Protein AF-A0A9D1IZE5-F1 (afdb_monomer)

Solvent-accessible surface area (backbone atoms only — not comparable to full-atom values): 6873 Å² total; per-residue (Å²): 142,52,72,67,60,55,51,49,51,51,41,72,73,30,70,69,53,45,48,52,52,48,52,50,47,33,65,72,68,54,79,65,95,70,92,73,80,92,66,92,69,81,49,68,67,57,52,51,49,51,50,51,50,35,74,72,73,57,51,73,58,62,57,45,53,52,56,56,67,44,43,88,81,43,56,69,77,54,38,55,53,48,56,51,50,53,51,50,52,50,51,53,52,50,50,52,51,49,30,59,74,70,66,63,71,74,74,96,80,83,89,134

Organism: NCBI:txid2840923

Secondary structure (DSSP, 8-state):
--HHHHHHHHHHH-HHHHHHHHHHHHHHHTS------------HHHHHHHHHHHHHHTHHHHHHHHHHHHGGGS-HHHHHHHHHHHHHHHHHHHHHHHHHHTT---------

Sequence (112 aa):
MDDFGDKLNAILNDPAALSRIGELAKSVMGGEAERGEPEPELDPGLISRVMGLLKRNGVKSEERALLEAMKPFLSERRREKMDKAMKLARLAGLAGIAAAEFGLGEKEEGDV

Radius of gyration: 22.32 Å; Cα contacts (8 Å, |Δi|>4): 14; chains: 1; bounding box: 46×50×57 Å

Structure (mmCIF, N/CA/C/O backbone):
data_AF-A0A9D1IZE5-F1
#
_entry.id   AF-A0A9D1IZE5-F1
#
loop_
_atom_site.group_PDB
_atom_site.id
_atom_site.type_symbol
_atom_site.label_atom_id
_atom_site.label_alt_id
_atom_site.label_comp_id
_atom_site.label_asym_id
_atom_site.label_entity_id
_atom_site.label_seq_id
_atom_site.pdbx_PDB_ins_code
_atom_site.Cartn_x
_atom_site.Cartn_y
_atom_site.Cartn_z
_atom_site.occupancy
_atom_site.B_iso_or_equiv
_atom_site.auth_seq_id
_atom_site.auth_comp_id
_atom_site.auth_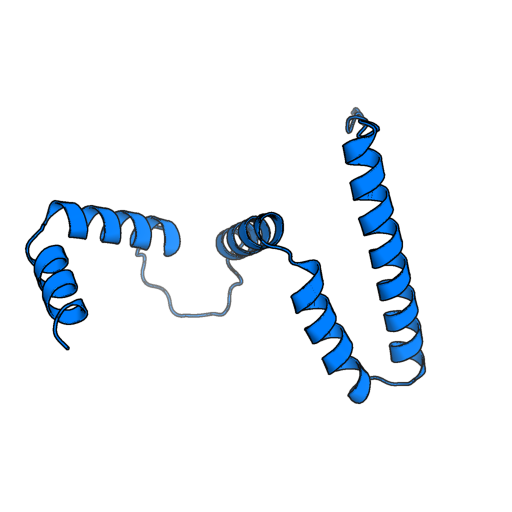asym_id
_atom_site.auth_atom_id
_atom_site.pdbx_PDB_model_num
ATOM 1 N N . MET A 1 1 ? -13.034 -12.379 -36.303 1.00 57.94 1 MET A N 1
ATOM 2 C CA . MET A 1 1 ? -12.473 -12.266 -34.936 1.00 57.94 1 MET A CA 1
ATOM 3 C C . MET A 1 1 ? -11.290 -13.216 -34.945 1.00 57.94 1 MET A C 1
ATOM 5 O O . MET A 1 1 ? -11.431 -14.345 -34.507 1.00 57.94 1 MET A O 1
ATOM 9 N N . ASP A 1 2 ? -10.174 -12.788 -35.538 1.00 70.94 2 ASP A N 1
ATOM 10 C CA . ASP A 1 2 ? -9.063 -13.685 -35.920 1.00 70.94 2 ASP A CA 1
ATOM 11 C C . ASP A 1 2 ? -7.691 -13.105 -35.529 1.00 70.94 2 ASP A C 1
ATOM 13 O O . ASP A 1 2 ? -6.722 -13.838 -35.361 1.00 70.94 2 ASP A O 1
ATOM 17 N N . ASP A 1 3 ? -7.640 -11.807 -35.209 1.00 81.69 3 ASP A N 1
ATOM 18 C CA . ASP A 1 3 ? -6.410 -11.073 -34.892 1.00 81.69 3 ASP A CA 1
ATOM 19 C C . ASP A 1 3 ? -5.590 -11.673 -33.743 1.00 81.69 3 ASP A C 1
ATOM 21 O O . ASP A 1 3 ? -4.371 -11.519 -33.696 1.00 81.69 3 ASP A O 1
ATOM 25 N N . PHE A 1 4 ? -6.242 -12.317 -32.772 1.00 85.69 4 PHE A N 1
ATOM 26 C CA . PHE A 1 4 ? -5.537 -12.961 -31.664 1.00 85.69 4 PHE A CA 1
ATOM 27 C C . PHE A 1 4 ? -4.894 -14.285 -32.091 1.00 85.69 4 PHE A C 1
ATOM 29 O O . PHE A 1 4 ? -3.744 -14.541 -31.736 1.00 85.69 4 PHE A O 1
ATOM 36 N N . GLY A 1 5 ? -5.606 -15.094 -32.8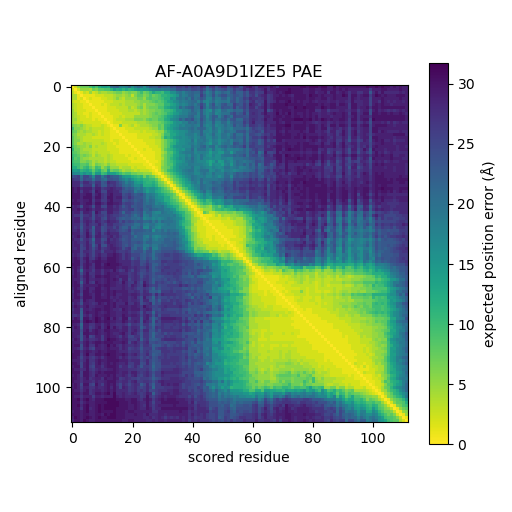82 1.00 84.25 5 GLY A N 1
ATOM 37 C CA . GLY A 1 5 ? -5.095 -16.354 -33.423 1.00 84.25 5 GLY A CA 1
ATOM 38 C C . GLY A 1 5 ? -3.946 -16.123 -34.400 1.00 84.25 5 GLY A C 1
ATOM 39 O O . GLY A 1 5 ? -2.916 -16.785 -34.297 1.00 84.25 5 GLY A O 1
ATOM 40 N N . ASP A 1 6 ? -4.070 -15.111 -35.259 1.00 90.94 6 ASP A N 1
ATOM 41 C CA . ASP A 1 6 ? -3.035 -14.734 -36.224 1.00 90.94 6 ASP A CA 1
ATOM 42 C C . ASP A 1 6 ? -1.753 -14.254 -35.537 1.00 90.94 6 ASP A C 1
ATOM 44 O O . ASP A 1 6 ? -0.649 -14.632 -35.930 1.00 90.94 6 ASP A O 1
ATOM 48 N N . LYS A 1 7 ? -1.876 -13.479 -34.452 1.00 82.81 7 LYS A N 1
ATOM 49 C CA . LYS A 1 7 ? -0.726 -13.049 -33.641 1.00 82.81 7 LYS A CA 1
ATOM 50 C C . LYS A 1 7 ? -0.079 -14.205 -32.892 1.00 82.81 7 LYS A C 1
ATOM 52 O O . LYS A 1 7 ? 1.146 -14.253 -32.810 1.00 82.81 7 LYS A O 1
ATOM 57 N N . LEU A 1 8 ? -0.870 -15.140 -32.366 1.00 87.38 8 LEU A N 1
ATOM 58 C CA . LEU A 1 8 ? -0.329 -16.344 -31.737 1.00 87.38 8 LEU A CA 1
ATOM 59 C C . LEU A 1 8 ? 0.432 -17.189 -32.756 1.00 87.38 8 LEU A C 1
ATOM 61 O O . LEU A 1 8 ? 1.551 -17.611 -32.487 1.00 87.38 8 LEU A O 1
ATOM 65 N N . ASN A 1 9 ? -0.142 -17.378 -33.941 1.00 87.81 9 ASN A N 1
ATOM 66 C CA . ASN A 1 9 ? 0.497 -18.107 -35.025 1.00 87.81 9 ASN A CA 1
ATOM 67 C C . ASN A 1 9 ? 1.782 -17.401 -35.492 1.00 87.81 9 ASN A C 1
ATOM 69 O O . ASN A 1 9 ? 2.792 -18.055 -35.719 1.00 87.81 9 ASN A O 1
ATOM 73 N N . ALA A 1 10 ? 1.795 -16.068 -35.569 1.00 89.56 10 ALA A N 1
ATOM 74 C CA . ALA A 1 10 ? 2.998 -15.300 -35.893 1.00 89.56 10 ALA A CA 1
ATOM 75 C C . ALA A 1 10 ? 4.109 -15.476 -34.842 1.00 89.56 10 ALA A C 1
ATOM 77 O O . ALA A 1 10 ? 5.263 -15.673 -35.206 1.00 89.56 10 ALA A O 1
ATOM 78 N N . ILE A 1 11 ? 3.761 -15.467 -33.550 1.00 85.75 11 ILE A N 1
ATOM 79 C CA . ILE A 1 11 ? 4.713 -15.707 -32.454 1.00 85.75 11 ILE A CA 1
ATOM 80 C C . ILE A 1 11 ? 5.219 -17.157 -32.469 1.00 85.75 11 ILE A C 1
ATOM 82 O O . ILE A 1 11 ? 6.395 -17.390 -32.217 1.00 85.75 11 ILE A O 1
ATOM 86 N N . LEU A 1 12 ? 4.357 -18.127 -32.786 1.00 86.88 12 LEU A N 1
ATOM 87 C CA . LEU A 1 12 ? 4.726 -19.544 -32.885 1.00 86.88 12 LEU A CA 1
ATOM 88 C C . LEU A 1 12 ? 5.606 -19.850 -34.107 1.00 86.88 12 LEU A C 1
ATOM 90 O O . LEU A 1 12 ? 6.438 -20.749 -34.038 1.00 86.88 12 LEU A O 1
ATOM 94 N N . ASN A 1 13 ? 5.447 -19.107 -35.204 1.00 91.50 13 ASN A N 1
ATOM 95 C CA . ASN A 1 13 ? 6.285 -19.237 -36.400 1.00 91.50 13 ASN A CA 1
ATOM 96 C C . ASN A 1 13 ? 7.599 -18.441 -36.315 1.00 91.50 13 ASN A C 1
ATOM 98 O O . ASN A 1 13 ? 8.455 -18.607 -37.183 1.00 91.50 13 ASN A O 1
ATOM 102 N N . ASP A 1 14 ? 7.780 -17.596 -35.293 1.00 92.81 14 ASP A N 1
ATOM 103 C CA . ASP A 1 14 ? 9.011 -16.837 -35.072 1.00 92.81 14 ASP A CA 1
ATOM 104 C C . ASP A 1 14 ? 9.866 -17.463 -33.945 1.00 92.81 14 ASP A C 1
ATOM 106 O O . ASP A 1 14 ? 9.597 -17.263 -32.752 1.00 92.81 14 ASP A O 1
ATOM 110 N N . PRO A 1 15 ? 10.954 -18.181 -34.282 1.00 83.62 15 PRO A N 1
ATOM 111 C CA . PRO A 1 15 ? 11.835 -18.792 -33.288 1.00 83.62 15 PRO A CA 1
ATOM 112 C C . PRO A 1 15 ? 12.561 -17.764 -32.399 1.00 83.62 15 PRO A C 1
ATOM 114 O O . PRO A 1 15 ? 12.925 -18.079 -31.259 1.00 83.62 15 PRO A O 1
ATOM 117 N N . ALA A 1 16 ? 12.742 -16.522 -32.863 1.00 89.81 16 ALA A N 1
ATOM 118 C CA . ALA A 1 16 ? 13.314 -15.452 -32.051 1.00 89.81 16 ALA A CA 1
ATOM 119 C C . ALA A 1 16 ? 12.301 -14.921 -31.023 1.00 89.81 16 ALA A C 1
ATOM 121 O O . ALA A 1 16 ? 12.686 -14.595 -29.897 1.00 89.81 16 ALA A O 1
ATOM 122 N N . ALA A 1 17 ? 11.011 -14.867 -31.368 1.00 87.44 17 ALA A N 1
ATOM 123 C CA . ALA A 1 17 ? 9.948 -14.500 -30.432 1.00 87.44 17 ALA A CA 1
ATOM 124 C C . ALA A 1 17 ? 9.783 -15.557 -29.329 1.00 87.44 17 ALA A C 1
ATOM 126 O O . ALA A 1 17 ? 9.710 -15.210 -28.147 1.00 87.44 17 ALA A O 1
ATOM 127 N N . LEU A 1 18 ? 9.820 -16.842 -29.694 1.00 89.81 18 LEU A N 1
ATOM 128 C CA . LEU A 1 18 ? 9.784 -17.950 -28.735 1.00 89.81 18 LEU A CA 1
ATOM 129 C C . LEU A 1 18 ? 10.964 -17.919 -27.760 1.00 89.81 18 LEU A C 1
ATOM 131 O O . LEU A 1 18 ? 10.766 -18.099 -26.560 1.00 89.81 18 LEU A O 1
ATOM 135 N N . SER A 1 19 ? 12.173 -17.625 -28.245 1.00 86.50 19 SER A N 1
ATOM 136 C CA . SER A 1 19 ? 13.369 -17.512 -27.396 1.00 86.50 19 SER A CA 1
ATOM 137 C C . SER A 1 19 ? 13.221 -16.418 -26.339 1.00 86.50 19 SER A C 1
ATOM 139 O O . SER A 1 19 ? 13.501 -16.653 -25.168 1.00 86.50 19 SER A O 1
ATO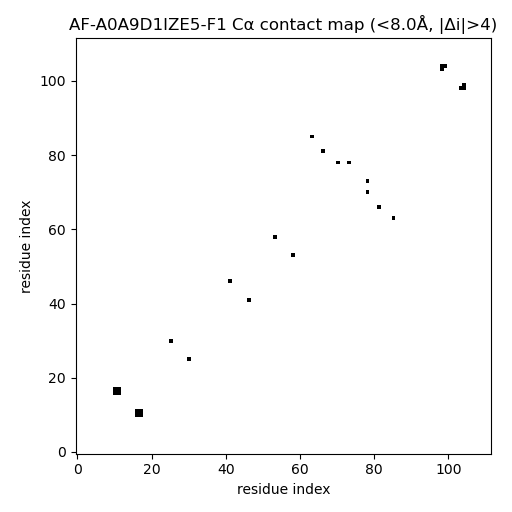M 141 N N . ARG A 1 20 ? 12.683 -15.252 -26.713 1.00 87.94 20 ARG A N 1
ATOM 142 C CA . ARG A 1 20 ? 12.430 -14.143 -25.777 1.00 87.94 20 ARG A CA 1
ATOM 143 C C . ARG A 1 20 ? 11.381 -14.501 -24.731 1.00 87.94 20 ARG A C 1
ATOM 145 O O . ARG A 1 20 ? 11.537 -14.152 -23.566 1.00 87.94 20 ARG A O 1
ATOM 152 N N . ILE A 1 21 ? 10.319 -15.207 -25.129 1.00 86.25 21 ILE A N 1
ATOM 153 C CA . ILE A 1 21 ? 9.308 -15.714 -24.190 1.00 86.25 21 ILE A CA 1
ATOM 154 C C . ILE A 1 21 ? 9.940 -16.739 -23.248 1.00 86.25 21 ILE A C 1
ATOM 156 O O . ILE A 1 21 ? 9.681 -16.688 -22.052 1.00 86.25 21 ILE A O 1
ATOM 160 N N . GLY A 1 22 ? 10.805 -17.618 -23.755 1.00 86.12 22 GLY A N 1
ATOM 161 C CA . GLY A 1 22 ? 11.551 -18.590 -22.959 1.00 86.12 22 GLY A CA 1
ATOM 162 C C . GLY A 1 22 ? 12.523 -17.941 -21.974 1.00 86.12 22 GLY A C 1
ATOM 163 O O . GLY A 1 22 ? 12.576 -18.349 -20.821 1.00 86.12 22 GLY A O 1
ATOM 164 N N . GLU A 1 23 ? 13.246 -16.898 -22.378 1.00 85.12 23 GLU A N 1
ATOM 165 C CA . GLU A 1 23 ? 14.135 -16.120 -21.507 1.00 85.12 23 GLU A CA 1
ATOM 166 C C . GLU A 1 23 ? 13.357 -15.355 -20.440 1.00 85.12 23 GLU A C 1
ATOM 168 O O . GLU A 1 23 ? 13.739 -15.358 -19.272 1.00 85.12 23 GLU A O 1
ATOM 173 N N . LEU A 1 24 ? 12.227 -14.751 -20.811 1.00 86.44 24 LEU A N 1
ATOM 174 C CA . LEU A 1 24 ? 11.329 -14.102 -19.863 1.00 86.44 24 LEU A CA 1
ATOM 175 C C . LEU A 1 24 ? 10.744 -15.121 -18.888 1.00 86.44 24 LEU A C 1
ATOM 177 O O . LEU A 1 24 ? 10.811 -14.895 -17.682 1.00 86.44 24 LEU A O 1
ATOM 181 N N . ALA A 1 25 ? 10.249 -16.254 -19.383 1.00 84.88 25 ALA A N 1
ATOM 182 C CA . ALA A 1 25 ? 9.729 -17.343 -18.569 1.00 84.88 25 ALA A CA 1
ATOM 183 C C . ALA A 1 25 ? 10.813 -17.904 -17.647 1.00 84.88 25 ALA A C 1
ATOM 185 O O . ALA A 1 25 ? 10.558 -18.053 -16.465 1.00 84.88 25 ALA A O 1
ATOM 186 N N . LYS A 1 26 ? 12.042 -18.112 -18.125 1.00 81.62 26 LYS A N 1
ATOM 187 C CA . LYS A 1 26 ? 13.188 -18.543 -17.312 1.00 81.62 26 LYS A CA 1
ATOM 188 C C . LYS A 1 26 ? 13.597 -17.485 -16.288 1.00 81.62 26 LYS A C 1
ATOM 190 O O . LYS A 1 26 ? 13.953 -17.823 -15.165 1.00 81.62 26 LYS A O 1
ATOM 195 N N . SER A 1 27 ? 13.513 -16.202 -16.638 1.00 80.00 27 SER A N 1
ATOM 196 C CA . SER A 1 27 ? 13.783 -15.111 -15.701 1.00 80.00 27 SER A CA 1
ATOM 197 C C . SER A 1 27 ? 12.714 -15.025 -14.616 1.00 80.00 27 SER A C 1
ATOM 199 O O . SER A 1 27 ? 13.034 -14.668 -13.490 1.00 80.00 27 SER A O 1
ATOM 201 N N . VAL A 1 28 ? 11.450 -15.314 -14.946 1.00 79.44 28 VAL A N 1
ATOM 202 C CA . VAL A 1 28 ? 10.294 -15.283 -14.035 1.00 79.44 28 VAL A CA 1
ATOM 203 C C . VAL A 1 28 ? 10.246 -16.529 -13.167 1.00 79.44 28 VAL A C 1
ATOM 205 O O . VAL A 1 28 ? 10.007 -16.420 -11.973 1.00 79.44 28 VAL A O 1
ATOM 208 N N . MET A 1 29 ? 10.506 -17.683 -13.767 1.00 76.88 29 MET A N 1
ATOM 209 C CA . MET A 1 29 ? 10.468 -18.991 -13.130 1.00 76.88 29 MET A CA 1
ATOM 210 C C . MET A 1 29 ? 11.734 -19.284 -12.320 1.00 76.88 29 MET A C 1
ATOM 212 O O . MET A 1 29 ? 11.782 -20.319 -11.679 1.00 76.88 29 MET A O 1
ATOM 216 N N . GLY A 1 30 ? 12.731 -18.388 -12.325 1.00 66.56 30 GLY A N 1
ATOM 217 C CA . GLY A 1 30 ? 13.988 -18.599 -11.612 1.00 66.56 30 GLY A CA 1
ATOM 218 C C . GLY A 1 30 ? 14.733 -19.771 -12.236 1.00 66.56 30 GLY A C 1
ATOM 219 O O . GLY A 1 30 ? 14.557 -20.914 -11.846 1.00 66.56 30 GLY A O 1
ATOM 220 N N . GLY A 1 31 ? 15.499 -19.502 -13.290 1.00 65.75 31 GLY A N 1
ATOM 221 C CA . GLY A 1 31 ? 16.163 -20.543 -14.060 1.00 65.75 31 GLY A CA 1
ATOM 222 C C . GLY A 1 31 ? 17.139 -21.395 -13.251 1.00 65.75 31 GLY A C 1
ATOM 223 O O . GLY A 1 31 ? 18.323 -21.104 -13.286 1.00 65.75 31 GLY A O 1
ATOM 224 N N . GLU A 1 32 ? 16.641 -22.485 -12.674 1.00 44.81 32 GLU A N 1
ATOM 225 C CA . GLU A 1 32 ? 17.292 -23.781 -12.504 1.00 44.81 32 GLU A CA 1
ATOM 226 C C . GLU A 1 32 ? 16.174 -24.819 -12.324 1.00 44.81 32 GLU A C 1
ATOM 228 O O . GLU A 1 32 ? 15.471 -24.850 -11.319 1.00 44.81 32 GLU A O 1
ATOM 233 N N . ALA A 1 33 ? 15.933 -25.628 -13.355 1.00 50.16 33 ALA A N 1
ATOM 234 C CA . ALA A 1 33 ? 15.042 -26.771 -13.240 1.00 50.16 33 ALA A CA 1
ATOM 235 C C . ALA A 1 33 ? 15.820 -27.911 -12.575 1.00 50.16 33 ALA A C 1
ATOM 237 O O . ALA A 1 33 ? 16.289 -28.816 -13.262 1.00 50.16 33 ALA A O 1
ATOM 238 N N . GLU A 1 34 ? 15.945 -27.873 -11.251 1.00 45.31 34 GLU A N 1
ATOM 239 C CA . GLU A 1 34 ? 16.123 -29.092 -10.468 1.00 45.31 34 GLU A CA 1
ATOM 240 C C . GLU A 1 34 ? 14.783 -29.473 -9.837 1.00 45.31 34 GLU A C 1
ATOM 242 O O . GLU A 1 34 ? 14.057 -28.660 -9.269 1.00 45.31 34 GLU A O 1
ATOM 247 N N . ARG A 1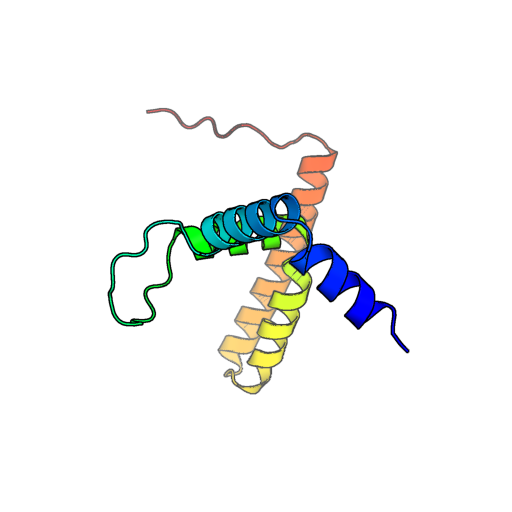 35 ? 14.410 -30.732 -10.062 1.00 60.06 35 ARG A N 1
ATOM 248 C CA . ARG A 1 35 ? 13.153 -31.349 -9.642 1.00 60.06 35 ARG A CA 1
ATOM 249 C C . ARG A 1 35 ? 13.035 -31.319 -8.117 1.00 60.06 35 ARG A C 1
ATOM 251 O O . ARG A 1 35 ? 13.855 -31.929 -7.442 1.00 60.06 35 ARG A O 1
ATOM 258 N N . GLY A 1 36 ? 11.959 -30.739 -7.601 1.00 44.19 36 GLY A N 1
ATOM 259 C CA . GLY A 1 36 ? 11.552 -30.861 -6.203 1.00 44.19 36 GLY A CA 1
ATOM 260 C C . GLY A 1 36 ? 10.118 -30.372 -6.036 1.00 44.19 36 GLY A C 1
ATOM 261 O O . GLY A 1 36 ? 9.718 -29.413 -6.683 1.00 44.19 36 GLY A O 1
ATOM 262 N N . GLU A 1 37 ? 9.326 -31.103 -5.264 1.00 43.66 37 GLU A N 1
ATOM 263 C CA . GLU A 1 37 ? 7.890 -30.913 -5.024 1.00 43.66 37 GLU A CA 1
ATOM 264 C C . GLU A 1 37 ? 7.508 -29.512 -4.498 1.00 43.66 37 GLU A C 1
ATOM 266 O O . GLU A 1 37 ? 8.346 -28.810 -3.934 1.00 43.66 37 GLU A O 1
ATOM 271 N N . PRO A 1 38 ? 6.238 -29.084 -4.658 1.00 49.00 38 PRO A N 1
ATOM 272 C CA . PRO A 1 38 ? 5.795 -27.766 -4.238 1.00 49.00 38 PRO A CA 1
ATOM 273 C C . PRO A 1 38 ? 5.509 -27.777 -2.734 1.00 49.00 38 PRO A C 1
ATOM 275 O O . PRO A 1 38 ? 4.379 -28.011 -2.305 1.00 49.00 38 PRO A O 1
ATOM 278 N N . GLU A 1 39 ? 6.517 -27.492 -1.922 1.00 49.59 39 GLU A N 1
ATOM 279 C CA . GLU A 1 39 ? 6.261 -26.882 -0.621 1.00 49.59 39 GLU A CA 1
ATOM 280 C C . GLU A 1 39 ? 6.102 -25.369 -0.824 1.00 49.59 39 GLU A C 1
ATOM 282 O O . GLU A 1 39 ? 6.765 -24.790 -1.690 1.00 49.59 39 GLU A O 1
ATOM 287 N N . PRO A 1 40 ? 5.203 -24.689 -0.089 1.00 50.66 40 PRO A N 1
ATOM 288 C CA . PRO A 1 40 ? 5.055 -23.245 -0.168 1.00 50.66 40 PRO A CA 1
ATOM 289 C C . PRO A 1 40 ? 6.218 -22.585 0.582 1.00 50.66 40 PRO A C 1
ATOM 291 O O . PRO A 1 40 ? 6.024 -21.881 1.572 1.00 50.66 40 PRO A O 1
ATOM 294 N N . GLU A 1 41 ? 7.442 -22.825 0.128 1.00 53.94 41 GLU A N 1
ATOM 295 C CA . GLU A 1 41 ? 8.566 -21.980 0.471 1.00 53.94 41 GLU A CA 1
ATOM 296 C C . GLU A 1 41 ? 8.347 -20.667 -0.272 1.00 53.94 41 GLU A C 1
ATOM 298 O O . GLU A 1 41 ? 8.363 -20.591 -1.501 1.00 53.94 41 GLU A O 1
ATOM 303 N N . LEU A 1 42 ? 8.028 -19.623 0.489 1.00 58.59 42 LEU A N 1
ATOM 304 C CA . LEU A 1 42 ? 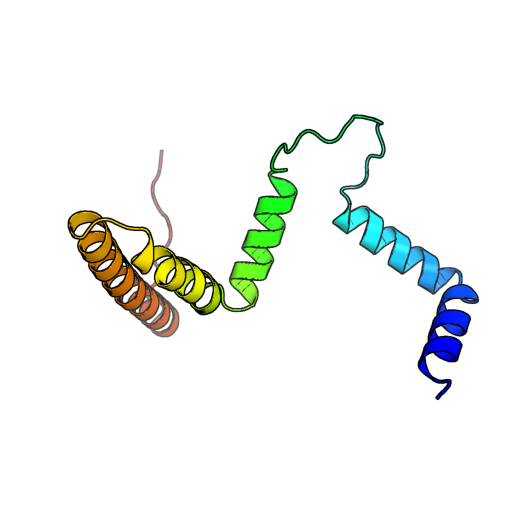7.927 -18.274 -0.040 1.00 58.59 42 LEU A CA 1
ATOM 305 C C . LEU A 1 42 ? 9.321 -17.864 -0.527 1.00 58.59 42 LEU A C 1
ATOM 307 O O . LEU A 1 42 ? 10.123 -17.356 0.255 1.00 58.59 42 LEU A O 1
ATOM 311 N N . ASP A 1 43 ? 9.599 -18.118 -1.808 1.00 75.00 43 ASP A N 1
ATOM 312 C CA . ASP A 1 43 ? 10.869 -17.802 -2.452 1.00 75.00 43 ASP A CA 1
ATOM 313 C C . ASP A 1 43 ? 11.202 -16.313 -2.217 1.00 75.00 43 ASP A C 1
ATOM 315 O O . ASP A 1 43 ? 10.452 -15.425 -2.656 1.00 75.00 43 ASP A O 1
ATOM 319 N N . PRO A 1 44 ? 12.314 -16.002 -1.526 1.00 65.94 44 PRO A N 1
ATOM 320 C CA . PRO A 1 44 ? 12.763 -14.634 -1.284 1.00 65.94 44 PRO A CA 1
ATOM 321 C C . PRO A 1 44 ? 12.900 -13.807 -2.569 1.00 65.94 44 PRO A C 1
ATOM 323 O O . PRO A 1 44 ? 12.689 -12.587 -2.552 1.00 65.94 44 PRO A O 1
ATOM 326 N N . GLY A 1 45 ? 13.216 -14.450 -3.697 1.00 79.62 45 GLY A N 1
ATOM 327 C CA . GLY A 1 45 ? 13.277 -13.818 -5.012 1.00 79.62 45 GLY A CA 1
ATOM 328 C C . GLY A 1 45 ? 11.899 -13.387 -5.510 1.00 79.62 45 GLY A C 1
ATOM 329 O O . GLY A 1 45 ? 11.728 -12.266 -6.002 1.00 79.62 45 GLY A O 1
ATOM 330 N N . LEU A 1 46 ? 10.891 -14.232 -5.303 1.00 82.69 46 LEU A N 1
ATOM 331 C CA . LEU A 1 46 ? 9.502 -13.948 -5.642 1.00 82.69 46 LEU A CA 1
ATOM 332 C C . LEU A 1 46 ? 8.938 -12.830 -4.760 1.00 82.69 46 LEU A C 1
ATOM 334 O O . LEU A 1 46 ? 8.340 -11.890 -5.284 1.00 82.69 46 LEU A O 1
ATOM 338 N N . ILE A 1 47 ? 9.236 -12.846 -3.456 1.00 79.94 47 ILE A N 1
ATOM 339 C CA . ILE A 1 47 ? 8.912 -11.744 -2.536 1.00 79.94 47 ILE A CA 1
ATOM 340 C C . ILE A 1 47 ? 9.552 -10.442 -3.019 1.00 79.94 47 ILE A C 1
ATOM 342 O O . ILE A 1 47 ? 8.871 -9.427 -3.111 1.00 79.94 47 ILE A O 1
ATOM 346 N N . SER A 1 48 ? 10.837 -10.455 -3.373 1.00 80.62 48 SER A N 1
ATOM 347 C CA . SER A 1 48 ? 11.562 -9.255 -3.812 1.00 80.62 48 SER A CA 1
ATOM 348 C C . SER A 1 48 ? 11.006 -8.683 -5.117 1.00 80.62 48 SER A C 1
ATOM 350 O O . SER A 1 48 ? 10.918 -7.466 -5.289 1.00 80.62 48 SER A O 1
ATOM 352 N N . ARG A 1 49 ? 10.572 -9.552 -6.034 1.00 80.44 49 ARG A N 1
ATOM 353 C CA . ARG A 1 49 ? 9.977 -9.162 -7.315 1.00 80.44 49 ARG A CA 1
ATOM 354 C C . ARG A 1 49 ? 8.561 -8.627 -7.151 1.00 80.44 49 ARG A C 1
ATOM 356 O O . ARG A 1 49 ? 8.244 -7.589 -7.729 1.00 80.44 49 ARG A O 1
ATOM 363 N N . VAL A 1 50 ? 7.749 -9.295 -6.328 1.00 78.38 50 VAL A N 1
ATOM 364 C CA . VAL A 1 50 ? 6.436 -8.808 -5.893 1.00 78.38 50 VAL A CA 1
ATOM 365 C C . VAL A 1 50 ? 6.630 -7.437 -5.260 1.00 78.38 50 VAL A C 1
ATOM 367 O O . VAL A 1 50 ? 6.085 -6.474 -5.778 1.00 78.38 50 VAL A O 1
ATOM 370 N N . MET A 1 51 ? 7.514 -7.299 -4.270 1.00 79.31 51 MET A N 1
ATOM 371 C CA . MET A 1 51 ? 7.801 -6.043 -3.571 1.00 79.31 51 MET A CA 1
ATOM 372 C C . MET A 1 51 ? 8.302 -4.935 -4.515 1.00 79.31 51 MET A C 1
ATOM 374 O O . MET A 1 51 ? 7.872 -3.791 -4.395 1.00 79.31 51 MET A O 1
ATOM 378 N N . GLY A 1 52 ? 9.121 -5.257 -5.521 1.00 79.94 52 GLY A N 1
ATOM 379 C CA . GLY A 1 52 ? 9.566 -4.310 -6.551 1.00 79.94 52 GLY A CA 1
ATOM 380 C C . GLY A 1 52 ? 8.453 -3.833 -7.496 1.00 79.94 52 GLY A C 1
ATOM 381 O O . GLY A 1 52 ? 8.392 -2.647 -7.827 1.00 79.94 52 GLY A O 1
ATOM 382 N N . LEU A 1 53 ? 7.544 -4.724 -7.904 1.00 73.25 53 LEU A N 1
ATOM 383 C CA . LEU A 1 53 ? 6.354 -4.371 -8.694 1.00 73.25 53 LEU A CA 1
ATOM 384 C C . LEU A 1 53 ? 5.366 -3.543 -7.871 1.00 73.25 53 LEU A C 1
ATOM 386 O O . LEU A 1 53 ? 4.840 -2.533 -8.339 1.00 73.25 53 LEU A O 1
ATOM 390 N N . LEU A 1 54 ? 5.197 -3.932 -6.613 1.00 67.19 54 LEU A N 1
ATOM 391 C CA . LEU A 1 54 ? 4.446 -3.225 -5.595 1.00 67.19 54 LEU A CA 1
ATOM 392 C C . LEU A 1 54 ? 4.965 -1.775 -5.458 1.00 67.19 54 LEU A C 1
ATOM 394 O O . LEU A 1 54 ? 4.202 -0.807 -5.577 1.00 67.19 54 LEU A O 1
ATOM 398 N N . LYS A 1 55 ? 6.281 -1.606 -5.307 1.00 68.00 55 LYS A N 1
ATOM 399 C CA . LYS A 1 55 ? 6.944 -0.297 -5.205 1.00 68.00 55 LYS A CA 1
ATOM 400 C C . LYS A 1 55 ? 6.762 0.565 -6.463 1.00 68.00 55 LYS A C 1
ATOM 402 O O . LYS A 1 55 ? 6.760 1.788 -6.351 1.00 68.00 55 LYS A O 1
ATOM 407 N N . ARG A 1 56 ? 6.580 -0.051 -7.640 1.00 63.34 56 ARG A N 1
ATOM 408 C CA . ARG A 1 56 ? 6.356 0.645 -8.921 1.00 63.34 56 ARG A CA 1
ATOM 409 C C . ARG A 1 56 ? 4.901 1.042 -9.179 1.00 63.34 56 ARG A C 1
ATOM 411 O O . ARG A 1 56 ? 4.696 2.088 -9.783 1.00 63.34 56 ARG A O 1
AT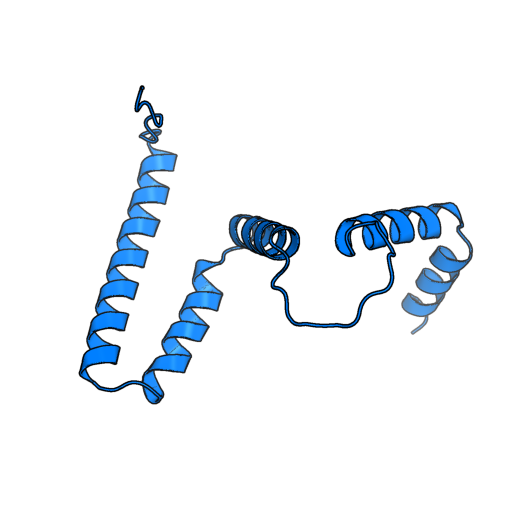OM 418 N N . ASN A 1 57 ? 3.914 0.260 -8.733 1.00 58.16 57 ASN A N 1
ATOM 419 C CA . ASN A 1 57 ? 2.531 0.401 -9.219 1.00 58.16 57 ASN A CA 1
ATOM 420 C C . ASN A 1 57 ? 1.465 0.772 -8.169 1.00 58.16 57 ASN A C 1
ATOM 422 O O . ASN A 1 57 ? 0.295 0.872 -8.526 1.00 58.16 57 ASN A O 1
ATOM 426 N N . GLY A 1 58 ? 1.814 1.057 -6.911 1.00 60.16 58 GLY A N 1
ATOM 427 C CA . GLY A 1 58 ? 0.842 1.657 -5.979 1.00 60.16 58 GLY A CA 1
ATOM 428 C C . GLY A 1 58 ? 0.186 0.688 -4.995 1.00 60.16 58 GLY A C 1
ATOM 429 O O . GLY A 1 58 ? -1.023 0.709 -4.780 1.00 60.16 58 GLY A O 1
ATOM 430 N N . VAL A 1 59 ? 1.024 -0.063 -4.289 1.00 50.91 59 VAL A N 1
ATOM 431 C CA . VAL A 1 59 ? 0.734 -0.892 -3.099 1.00 50.91 59 VAL A CA 1
ATOM 432 C C . VAL A 1 59 ? -0.330 -0.384 -2.129 1.00 50.91 59 VAL A C 1
ATOM 434 O O . VAL A 1 59 ? -1.028 -1.161 -1.488 1.00 50.91 59 VAL A O 1
ATOM 437 N N . LYS A 1 60 ? -0.467 0.929 -1.962 1.00 61.00 60 LYS A N 1
ATOM 438 C CA . LYS A 1 60 ? -1.196 1.473 -0.812 1.00 61.00 60 LYS A CA 1
ATOM 439 C C . LYS A 1 60 ? -2.715 1.324 -0.918 1.00 61.00 60 LYS A C 1
ATOM 441 O O . LYS A 1 60 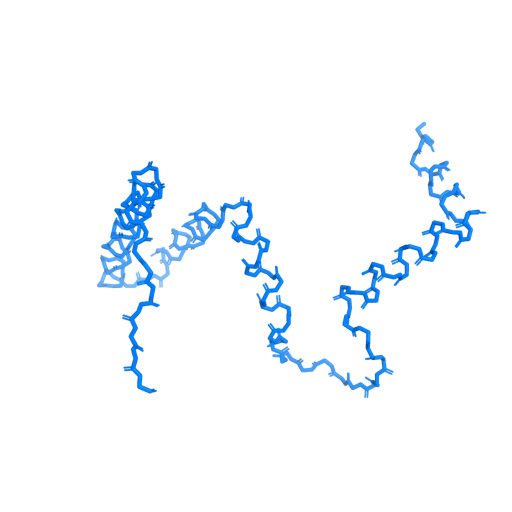? -3.392 1.478 0.100 1.00 61.00 60 LYS A O 1
ATOM 446 N N . SER A 1 61 ? -3.249 1.085 -2.115 1.00 63.31 61 SER A N 1
ATOM 447 C CA . SER A 1 61 ? -4.696 1.003 -2.347 1.00 63.31 61 SER A CA 1
ATOM 448 C C . SER A 1 61 ? -5.226 -0.412 -2.122 1.00 63.31 61 SER A C 1
ATOM 450 O O . SER A 1 61 ? -6.215 -0.589 -1.416 1.00 63.31 61 SER A O 1
ATOM 452 N N . GLU A 1 62 ? -4.533 -1.415 -2.658 1.00 70.00 62 GLU A N 1
ATOM 453 C CA . GLU A 1 62 ? -4.956 -2.818 -2.611 1.00 70.00 62 GLU A CA 1
ATOM 454 C C . GLU A 1 62 ? -4.728 -3.434 -1.223 1.00 70.00 62 GLU A C 1
ATOM 456 O O . GLU A 1 62 ? -5.625 -4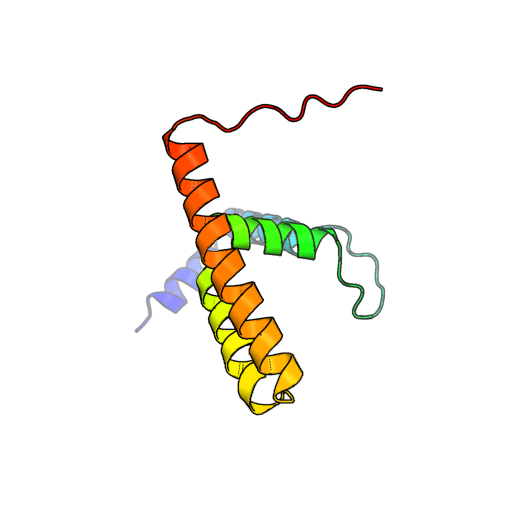.067 -0.668 1.00 70.00 62 GLU A O 1
ATOM 461 N N . GLU A 1 63 ? -3.605 -3.115 -0.570 1.00 74.62 63 GLU A N 1
ATOM 462 C CA . GLU A 1 63 ? -3.376 -3.484 0.833 1.00 74.62 63 GLU A CA 1
ATOM 463 C C . GLU A 1 63 ? -4.374 -2.809 1.778 1.00 74.62 63 GLU A C 1
ATOM 465 O O . GLU A 1 63 ? -4.817 -3.413 2.751 1.00 74.62 63 GLU A O 1
ATOM 470 N N . ARG A 1 64 ? -4.792 -1.567 1.495 1.00 80.69 64 ARG A N 1
ATOM 471 C CA . ARG A 1 64 ? -5.862 -0.923 2.273 1.00 80.69 64 ARG A CA 1
ATOM 472 C C . ARG A 1 64 ? -7.193 -1.623 2.103 1.00 80.69 64 ARG A C 1
ATOM 474 O O . ARG A 1 64 ? -7.868 -1.826 3.105 1.00 80.69 64 ARG A O 1
ATOM 481 N N . ALA A 1 65 ? -7.555 -1.974 0.873 1.00 86.12 65 ALA A N 1
ATOM 482 C CA . ALA A 1 65 ? -8.787 -2.700 0.600 1.00 86.12 65 ALA A CA 1
ATOM 483 C C . ALA A 1 65 ? -8.797 -4.048 1.337 1.00 86.12 65 ALA A C 1
ATOM 485 O O . ALA A 1 65 ? -9.795 -4.393 1.969 1.00 86.12 65 ALA A O 1
ATOM 486 N N . LEU A 1 66 ? -7.661 -4.753 1.358 1.00 87.44 66 LEU A N 1
ATOM 487 C CA . LEU A 1 66 ? -7.490 -5.974 2.141 1.00 87.44 66 LEU A CA 1
ATOM 488 C C . LEU A 1 66 ? -7.652 -5.718 3.648 1.00 87.44 66 LEU A C 1
ATOM 490 O O . LEU A 1 66 ? -8.448 -6.387 4.303 1.00 87.44 66 LEU A O 1
ATOM 494 N N . LEU A 1 67 ? -6.956 -4.724 4.209 1.00 88.88 67 LEU A N 1
ATOM 495 C CA . LEU A 1 67 ? -7.048 -4.389 5.637 1.00 88.88 67 LEU A CA 1
ATOM 496 C C . LEU A 1 67 ? -8.461 -3.937 6.043 1.00 88.88 67 LEU A C 1
ATOM 498 O O . LEU A 1 67 ? -8.919 -4.232 7.149 1.00 88.88 67 LEU A O 1
ATOM 502 N N . GLU A 1 68 ? -9.176 -3.242 5.159 1.00 89.62 68 GLU A N 1
ATOM 503 C CA . GLU A 1 68 ? -10.575 -2.863 5.357 1.00 89.62 68 GLU A CA 1
ATOM 504 C C . GLU A 1 68 ? -11.505 -4.079 5.308 1.00 89.62 68 GLU A C 1
ATOM 506 O O . GLU A 1 68 ? -12.361 -4.214 6.186 1.00 89.62 68 GLU A O 1
ATOM 511 N N . ALA A 1 69 ? -11.279 -5.013 4.381 1.00 92.44 69 ALA A N 1
ATOM 512 C CA . ALA A 1 69 ? -12.009 -6.277 4.304 1.00 92.44 69 ALA A CA 1
ATOM 513 C C . ALA A 1 69 ? -11.776 -7.183 5.528 1.00 92.44 69 ALA A C 1
ATOM 515 O O . ALA A 1 69 ? -12.625 -8.012 5.854 1.00 92.44 69 ALA A O 1
ATOM 516 N N . MET A 1 70 ? -10.672 -6.998 6.262 1.00 92.00 70 MET A N 1
ATOM 517 C CA . MET A 1 70 ? -10.421 -7.709 7.520 1.00 92.00 70 MET A CA 1
ATOM 518 C C . MET A 1 70 ? -11.209 -7.147 8.712 1.00 92.00 70 MET A C 1
ATOM 520 O O . MET A 1 70 ? -11.438 -7.876 9.678 1.00 92.00 70 MET A O 1
ATOM 524 N N . LYS A 1 71 ? -11.660 -5.883 8.679 1.00 89.94 71 LYS A N 1
ATOM 525 C CA . LYS A 1 71 ? -12.404 -5.250 9.789 1.00 89.94 71 LYS A CA 1
ATOM 526 C C . LYS A 1 71 ? -13.597 -6.063 10.321 1.00 89.94 71 LYS A C 1
ATOM 528 O O . LYS A 1 71 ? -13.702 -6.143 11.547 1.00 89.94 71 LYS A O 1
ATOM 533 N N . PRO A 1 72 ? -14.481 -6.666 9.498 1.00 93.44 72 PRO A N 1
ATOM 534 C CA . PRO A 1 72 ? -15.608 -7.459 10.004 1.00 93.44 72 PRO A CA 1
ATOM 535 C C . PRO A 1 72 ? -15.191 -8.702 10.805 1.00 93.44 72 PRO A C 1
ATOM 537 O O . PRO A 1 72 ? -15.962 -9.163 11.640 1.00 93.44 72 PRO A O 1
ATOM 540 N N . PHE A 1 73 ? -13.969 -9.210 10.621 1.00 94.88 73 PHE A N 1
ATOM 541 C CA . PHE A 1 73 ? -13.465 -10.410 11.301 1.00 94.88 73 PHE A CA 1
ATOM 542 C C . PHE A 1 73 ? -12.648 -10.101 12.569 1.00 94.88 73 PHE A C 1
ATOM 544 O O . PHE A 1 73 ? -12.076 -10.992 13.202 1.00 94.88 73 PHE A O 1
ATOM 551 N N . LEU A 1 74 ? -12.559 -8.829 12.967 1.00 93.44 74 LEU A N 1
ATOM 552 C CA . LEU A 1 74 ? -11.721 -8.385 14.076 1.00 93.44 74 LEU A CA 1
ATOM 553 C C . LEU A 1 74 ? -12.547 -7.928 15.274 1.00 93.44 74 LEU A C 1
ATOM 555 O O . LEU A 1 74 ? -13.581 -7.279 15.139 1.00 93.44 74 LEU A O 1
ATOM 559 N N . SER A 1 75 ? -12.035 -8.220 16.473 1.00 95.94 75 SER A N 1
ATOM 560 C CA . SER A 1 75 ? -12.587 -7.684 17.715 1.00 95.94 75 SER A CA 1
ATOM 561 C C . SER A 1 75 ? -12.460 -6.161 17.760 1.00 95.94 75 SER A C 1
ATOM 563 O O . SER A 1 75 ? -11.561 -5.590 17.139 1.00 95.94 75 SER A O 1
ATOM 565 N N . GLU A 1 76 ? -13.310 -5.497 18.544 1.00 92.00 76 GLU A N 1
ATOM 566 C CA . GLU A 1 76 ? -13.346 -4.028 18.647 1.00 92.00 76 GLU A CA 1
ATOM 567 C C . GLU A 1 76 ? -11.970 -3.419 18.920 1.00 92.00 76 GLU A C 1
ATOM 569 O O . GLU A 1 76 ? -11.493 -2.562 18.178 1.00 92.00 76 GLU A O 1
ATOM 574 N N . ARG A 1 77 ? -11.261 -3.976 19.908 1.00 94.19 77 ARG A N 1
ATOM 575 C CA . ARG A 1 77 ? -9.908 -3.549 20.274 1.00 94.19 77 ARG A CA 1
ATOM 576 C C . ARG A 1 77 ? -8.907 -3.681 19.118 1.00 94.19 77 ARG A C 1
ATOM 578 O O . ARG A 1 77 ? -7.965 -2.895 19.036 1.00 94.19 77 ARG A O 1
ATOM 585 N N . ARG A 1 78 ? -9.064 -4.680 18.240 1.00 94.56 78 ARG A N 1
ATOM 586 C CA . ARG A 1 78 ? -8.209 -4.860 17.052 1.00 94.56 78 ARG A CA 1
ATOM 587 C C . ARG A 1 78 ? -8.602 -3.909 15.921 1.00 94.56 78 ARG A C 1
ATOM 589 O O . ARG A 1 78 ? -7.703 -3.374 15.277 1.00 94.56 78 ARG A O 1
ATOM 596 N N . ARG A 1 79 ? -9.899 -3.635 15.727 1.00 94.38 79 ARG A N 1
ATOM 597 C CA . ARG A 1 79 ? -10.386 -2.638 14.753 1.00 94.38 79 ARG A CA 1
ATOM 598 C C . ARG A 1 79 ? -9.830 -1.247 15.052 1.00 94.38 79 ARG A C 1
ATOM 600 O O . ARG A 1 79 ? -9.244 -0.626 14.173 1.00 94.38 79 ARG A O 1
ATOM 607 N N . GLU A 1 80 ? -9.885 -0.815 16.311 1.00 93.69 80 GLU A N 1
ATOM 608 C CA . GLU A 1 80 ? -9.353 0.493 16.720 1.00 93.69 80 GLU A CA 1
ATOM 609 C C . GLU A 1 80 ? -7.845 0.638 16.478 1.00 93.69 80 GLU A C 1
ATOM 611 O O . GLU A 1 80 ? -7.373 1.690 16.040 1.00 93.69 80 GLU A O 1
ATOM 616 N N . LYS A 1 81 ? -7.067 -0.413 16.770 1.00 94.06 81 LYS A N 1
ATOM 617 C CA . LYS A 1 81 ? -5.621 -0.426 16.504 1.00 94.06 81 LYS A CA 1
ATOM 618 C C . LYS A 1 81 ? -5.335 -0.347 15.006 1.00 94.06 81 LYS A C 1
ATOM 620 O O . LYS A 1 81 ? -4.461 0.418 14.606 1.00 94.06 81 LYS A O 1
ATOM 625 N N . MET A 1 82 ? -6.094 -1.085 14.196 1.00 90.06 82 MET A N 1
ATOM 626 C CA . MET A 1 82 ? -5.985 -1.046 12.739 1.00 90.06 82 MET A CA 1
ATOM 627 C C . MET A 1 82 ? -6.279 0.354 12.195 1.00 90.06 82 MET A C 1
ATOM 629 O O . MET A 1 82 ? -5.495 0.884 11.414 1.00 90.06 82 MET A O 1
ATOM 633 N N . ASP A 1 83 ? -7.372 0.985 12.629 1.00 91.94 83 ASP A N 1
ATOM 634 C CA . ASP A 1 83 ? -7.750 2.324 12.165 1.00 91.94 83 ASP A CA 1
ATOM 635 C C . ASP A 1 83 ? -6.685 3.372 12.509 1.00 91.94 83 ASP A C 1
ATOM 637 O O . ASP A 1 83 ? -6.369 4.238 11.689 1.00 91.94 83 ASP A O 1
ATOM 641 N N . LYS A 1 84 ? -6.086 3.277 13.702 1.00 94.19 84 LYS A N 1
ATOM 642 C CA . LYS A 1 84 ? -4.961 4.132 14.110 1.00 94.19 84 LYS A CA 1
ATOM 643 C C . LYS A 1 84 ? -3.737 3.898 13.227 1.00 94.19 84 LYS A C 1
ATOM 645 O O . LYS A 1 84 ? -3.184 4.861 12.701 1.00 94.19 84 LYS A O 1
ATOM 650 N N . ALA A 1 85 ? -3.360 2.641 13.003 1.00 92.12 85 ALA A N 1
ATOM 651 C CA . ALA A 1 85 ? -2.233 2.290 12.143 1.00 92.12 85 ALA A CA 1
ATOM 652 C C . ALA A 1 85 ? -2.443 2.770 10.697 1.00 92.12 85 ALA A C 1
ATOM 654 O O . ALA A 1 85 ? -1.546 3.370 10.111 1.00 92.12 85 ALA A O 1
ATOM 655 N N . MET A 1 86 ? -3.648 2.609 10.140 1.00 88.81 86 MET A N 1
ATOM 656 C CA . MET A 1 86 ? -3.979 3.089 8.796 1.00 88.81 86 MET A CA 1
ATOM 657 C C . MET A 1 86 ? -3.870 4.610 8.669 1.00 88.81 86 MET A C 1
ATOM 659 O O . MET A 1 86 ? -3.399 5.103 7.642 1.00 88.81 86 MET A O 1
ATOM 663 N N . LYS A 1 87 ? -4.284 5.363 9.694 1.00 90.06 87 LYS A N 1
ATOM 664 C CA . LYS A 1 87 ? -4.118 6.823 9.731 1.00 90.06 87 LYS A CA 1
ATOM 665 C C . LYS A 1 87 ? -2.643 7.212 9.806 1.00 90.06 87 LYS A C 1
ATOM 667 O O . LYS A 1 87 ? -2.210 8.055 9.027 1.00 90.06 87 LYS A O 1
ATOM 672 N N . LEU A 1 88 ? -1.864 6.558 10.665 1.00 92.06 88 LEU A N 1
ATOM 673 C CA . LEU A 1 88 ? -0.421 6.795 10.766 1.00 92.06 88 LEU A CA 1
ATOM 674 C C . LEU A 1 88 ? 0.298 6.479 9.451 1.00 92.06 88 LEU A C 1
ATOM 676 O O . LEU A 1 88 ? 1.094 7.284 8.989 1.00 92.06 88 LEU A O 1
ATOM 680 N N . ALA A 1 89 ? -0.051 5.381 8.782 1.00 84.94 89 ALA A N 1
ATOM 681 C CA . ALA A 1 89 ? 0.510 5.023 7.481 1.00 84.94 89 ALA A CA 1
ATOM 682 C C . ALA A 1 89 ? 0.141 6.028 6.371 1.00 84.94 89 ALA A C 1
ATOM 684 O O . ALA A 1 89 ? 0.943 6.267 5.467 1.00 84.94 89 ALA A O 1
ATOM 685 N N . ARG A 1 90 ? -1.056 6.645 6.421 1.00 84.19 90 ARG A N 1
ATOM 686 C CA . ARG A 1 90 ? -1.417 7.774 5.533 1.00 84.19 90 ARG A CA 1
ATOM 687 C C . ARG A 1 90 ? -0.481 8.950 5.771 1.00 84.19 90 ARG A C 1
ATOM 689 O O . ARG A 1 90 ? 0.113 9.436 4.817 1.00 84.19 90 ARG A O 1
ATOM 696 N N . LEU A 1 91 ? -0.332 9.357 7.028 1.00 88.94 91 LEU A N 1
ATOM 697 C CA . LEU A 1 91 ? 0.497 10.497 7.412 1.00 88.94 91 LEU A CA 1
ATOM 698 C C . LEU A 1 91 ? 1.971 10.267 7.073 1.00 88.94 91 LEU A C 1
ATOM 700 O O . LEU A 1 91 ? 2.572 11.114 6.428 1.00 88.94 91 LEU A O 1
ATOM 704 N N . ALA A 1 92 ? 2.525 9.102 7.405 1.00 85.75 92 ALA A N 1
ATOM 705 C CA . ALA A 1 92 ? 3.895 8.730 7.063 1.00 85.75 92 ALA A CA 1
ATOM 706 C C . ALA A 1 92 ? 4.106 8.652 5.544 1.00 85.75 92 ALA A C 1
ATOM 708 O O . ALA A 1 92 ? 5.125 9.096 5.027 1.00 85.75 92 ALA A O 1
ATOM 709 N N . GLY A 1 93 ? 3.118 8.135 4.807 1.00 78.88 93 GLY A N 1
ATOM 710 C CA . GLY A 1 93 ? 3.156 8.109 3.351 1.00 78.88 93 GLY A CA 1
ATOM 711 C C . GLY A 1 93 ? 3.181 9.504 2.727 1.00 78.88 93 GLY A C 1
ATOM 712 O O . GLY A 1 93 ? 3.934 9.713 1.784 1.00 78.88 93 GLY A O 1
ATOM 713 N N . LEU A 1 94 ? 2.381 10.436 3.249 1.00 82.88 94 LEU A N 1
ATOM 714 C CA . LEU A 1 94 ? 2.361 11.832 2.802 1.00 82.88 94 LEU A CA 1
ATOM 715 C C . LEU A 1 94 ? 3.635 12.574 3.212 1.00 82.88 94 LEU A C 1
ATOM 717 O O . LEU A 1 94 ? 4.193 13.296 2.397 1.00 82.88 94 LEU A O 1
ATOM 721 N N . ALA A 1 95 ? 4.129 12.349 4.431 1.00 82.56 95 ALA A N 1
ATOM 722 C CA . ALA A 1 95 ? 5.391 12.905 4.904 1.00 82.56 95 ALA A CA 1
ATOM 723 C C . ALA A 1 95 ? 6.574 12.422 4.057 1.00 82.56 95 ALA A C 1
ATOM 725 O O . ALA A 1 95 ? 7.428 13.224 3.713 1.00 82.56 95 ALA A O 1
ATOM 726 N N . GLY A 1 96 ? 6.596 11.147 3.655 1.00 74.94 96 GLY A N 1
ATOM 727 C CA . GLY A 1 96 ? 7.611 10.617 2.744 1.00 74.94 96 GLY A CA 1
ATOM 728 C C . GLY A 1 96 ? 7.534 11.217 1.336 1.00 74.94 96 GLY A C 1
ATOM 729 O O . GLY A 1 96 ? 8.570 11.505 0.749 1.00 74.94 96 GLY A O 1
ATOM 730 N N . ILE A 1 97 ? 6.325 11.449 0.806 1.00 78.81 97 ILE A N 1
ATOM 731 C CA . ILE A 1 97 ? 6.140 12.135 -0.488 1.00 78.81 97 ILE A CA 1
ATOM 732 C C . ILE A 1 97 ? 6.627 13.585 -0.392 1.00 78.81 97 ILE A C 1
ATOM 734 O O . ILE A 1 97 ? 7.417 14.009 -1.227 1.00 78.81 97 ILE A O 1
ATOM 738 N N . ALA A 1 98 ? 6.225 14.310 0.655 1.00 77.12 98 ALA A N 1
ATOM 739 C CA . ALA A 1 98 ? 6.680 15.675 0.893 1.00 77.12 98 ALA A CA 1
ATOM 740 C C . ALA A 1 98 ? 8.205 15.728 1.083 1.00 77.12 98 ALA A C 1
ATOM 742 O O . ALA A 1 98 ? 8.875 16.521 0.438 1.00 77.12 98 ALA A O 1
ATOM 743 N N . ALA A 1 99 ? 8.789 14.848 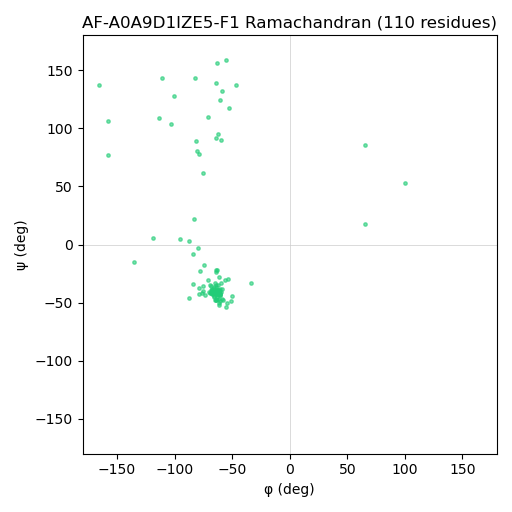1.900 1.00 79.81 99 ALA A N 1
ATOM 744 C CA . ALA A 1 99 ? 10.235 14.788 2.104 1.00 79.81 99 ALA A CA 1
ATOM 745 C C . ALA A 1 99 ? 11.001 14.500 0.801 1.00 79.81 99 ALA A C 1
ATOM 747 O O . ALA A 1 99 ? 12.048 15.100 0.575 1.00 79.81 99 ALA A O 1
ATOM 748 N N . ALA A 1 100 ? 10.473 13.641 -0.078 1.00 72.12 100 ALA A N 1
ATOM 749 C CA . ALA A 1 100 ? 11.056 13.390 -1.395 1.00 72.12 100 ALA A CA 1
ATOM 750 C C . ALA A 1 100 ? 10.958 14.615 -2.325 1.00 72.12 100 ALA A C 1
ATOM 752 O O . ALA A 1 100 ? 11.913 14.914 -3.037 1.00 72.12 100 ALA A O 1
ATOM 753 N N . GLU A 1 101 ? 9.837 15.341 -2.294 1.00 72.44 101 GLU A N 1
ATOM 754 C CA . GLU A 1 101 ? 9.616 16.561 -3.086 1.00 72.44 101 GLU A CA 1
ATOM 755 C C . GLU A 1 101 ? 10.482 17.738 -2.608 1.00 72.44 101 GLU A C 1
ATOM 757 O O . GLU A 1 101 ? 10.997 18.505 -3.418 1.00 72.44 101 GLU A O 1
ATOM 762 N N . PHE A 1 102 ? 10.722 17.837 -1.299 1.00 76.44 102 PHE A N 1
ATOM 763 C CA . PHE A 1 102 ? 11.595 18.845 -0.691 1.00 76.44 102 PHE A CA 1
ATOM 764 C C . PHE A 1 102 ? 13.073 18.425 -0.619 1.00 76.44 102 PHE A C 1
ATOM 766 O O . PHE A 1 102 ? 13.889 19.168 -0.078 1.00 76.44 102 PHE A O 1
ATOM 773 N N . GLY A 1 103 ? 13.442 17.253 -1.150 1.00 66.94 103 GLY A N 1
ATOM 774 C CA . GLY A 1 103 ? 14.825 16.762 -1.135 1.00 66.94 103 GLY A CA 1
ATOM 775 C C . GLY A 1 103 ? 15.381 16.463 0.265 1.00 66.94 103 GLY A C 1
ATOM 776 O O . GLY A 1 103 ? 16.590 16.338 0.426 1.00 66.94 103 GLY A O 1
ATOM 777 N N . LEU A 1 104 ? 14.517 16.316 1.273 1.00 63.78 104 LEU A N 1
ATOM 778 C CA . LEU A 1 104 ? 14.862 16.039 2.675 1.00 63.78 104 LEU A CA 1
ATOM 779 C C . LEU A 1 104 ? 15.105 14.543 2.953 1.00 63.78 104 LEU A C 1
ATOM 781 O O . LEU A 1 104 ? 14.989 14.083 4.087 1.00 63.78 104 LEU A O 1
ATOM 785 N N . GLY A 1 105 ? 15.430 13.763 1.922 1.00 55.75 105 GLY A N 1
ATOM 786 C CA . GLY A 1 105 ? 15.889 12.386 2.075 1.00 55.75 105 GLY A CA 1
ATOM 787 C C . GLY A 1 105 ? 17.358 12.370 2.480 1.00 55.75 105 GLY A C 1
ATOM 788 O O . GLY A 1 105 ? 18.220 12.162 1.628 1.00 55.75 105 GLY A O 1
ATOM 789 N N . GLU A 1 106 ? 17.650 12.641 3.752 1.00 53.78 106 GLU A N 1
ATOM 790 C CA . GLU A 1 106 ? 19.002 12.460 4.273 1.00 53.78 106 GLU A CA 1
ATOM 791 C C . GLU A 1 106 ? 19.411 10.985 4.222 1.00 53.78 106 GLU A C 1
ATOM 793 O O . GLU A 1 106 ? 18.631 10.064 4.470 1.00 53.78 106 GLU A O 1
ATOM 798 N N . LYS A 1 107 ? 20.672 10.827 3.826 1.00 52.03 107 LYS A N 1
ATOM 799 C CA . LYS A 1 107 ? 21.459 9.607 3.735 1.00 52.03 107 LYS A CA 1
ATOM 800 C C . LYS A 1 107 ? 21.300 8.772 5.004 1.00 52.03 107 LYS A C 1
ATOM 802 O O . LYS A 1 107 ? 21.404 9.299 6.108 1.00 52.03 107 LYS A O 1
ATOM 807 N N . GLU A 1 108 ? 21.147 7.462 4.838 1.00 47.53 108 GLU A N 1
ATOM 808 C CA . GLU A 1 108 ? 21.589 6.529 5.871 1.00 47.53 108 GLU A CA 1
ATOM 809 C C . GLU A 1 108 ? 23.107 6.700 6.016 1.00 47.53 108 GLU A C 1
ATOM 811 O O . GLU A 1 108 ? 23.889 6.162 5.236 1.00 47.53 108 GLU A O 1
ATOM 816 N N . GLU A 1 109 ? 23.515 7.524 6.976 1.00 51.56 109 GLU A N 1
ATOM 817 C CA . GLU A 1 109 ? 24.861 7.539 7.526 1.00 51.56 109 GLU A CA 1
ATOM 818 C C . GLU A 1 109 ? 24.731 7.081 8.983 1.00 51.56 109 GLU A C 1
ATOM 820 O O . GLU A 1 109 ? 24.126 7.743 9.827 1.00 51.56 109 GLU A O 1
ATOM 825 N N . GLY A 1 110 ? 25.220 5.869 9.227 1.00 48.81 110 GLY A N 1
ATOM 826 C CA . GLY A 1 110 ? 25.195 5.157 10.497 1.00 48.81 110 GLY A CA 1
ATOM 827 C C . GLY A 1 110 ? 26.301 4.107 10.486 1.00 48.81 110 GLY A C 1
ATOM 828 O O . GLY A 1 110 ? 26.049 2.937 10.227 1.00 48.81 110 GLY A O 1
ATOM 829 N N . ASP A 1 111 ? 27.511 4.617 10.682 1.00 55.53 111 ASP A N 1
ATOM 830 C CA . ASP A 1 111 ? 28.837 4.003 10.814 1.00 55.53 111 ASP A CA 1
ATOM 831 C C . ASP A 1 111 ? 28.928 2.991 11.983 1.00 55.53 111 ASP A C 1
ATOM 833 O O . ASP A 1 111 ? 28.449 3.319 13.069 1.00 55.53 111 ASP A O 1
ATOM 837 N N . VAL A 1 112 ? 29.487 1.787 11.741 1.00 49.00 112 VAL A N 1
ATOM 838 C CA . VAL A 1 112 ? 30.614 1.088 12.435 1.00 49.00 112 VAL A CA 1
ATOM 839 C C . VAL A 1 112 ? 31.005 -0.150 11.616 1.00 49.00 112 VAL A C 1
ATOM 841 O O . VAL A 1 112 ? 30.107 -0.974 11.324 1.00 49.00 112 VAL A O 1
#

Mean predicted aligned error: 18.57 Å

Nearest PDB structures (foldseek):
  3stq-assembly2_F  TM=5.023E-01  e=5.982E+00  Pseudomonas aeruginosa
  4j7k-assembly1_B  TM=5.690E-01  e=8.973E+00  Bacillus anthracis str. Sterne

Foldseek 3Di:
DCVVVVVVVVCVPDPVSVVVVVVVCCVQVVPDPDDDDDDPPVPVVVVVVVVVVCVVPPVLPVVVVVLVVCLVVDDPVVNVVSVVVNVVCVVVVVVVVVCVVVVVPDDPDDDD

pLDDT: mean 76.55, std 15.03, range [43.66, 95.94]